Protein AF-A0A2I1I446-F1 (afdb_monomer_lite)

Sequence (131 aa):
MDDILAQALESLPEGQAFTEATLSGNSTTATTAWASFVKAFASAQTDALVQAGSVDSTGTHATEAFKAYADASARLSDGSLNEYVDDRAGEEAIKTGKTPELNPEYASTVELFNSAHITLTECLPHWPIVF

pLDDT: mean 92.44, std 5.31, range [52.81, 97.06]

Structure (mmCIF, N/CA/C/O backbone):
data_AF-A0A2I1I446-F1
#
_entry.id   AF-A0A2I1I446-F1
#
loop_
_atom_site.group_PDB
_atom_site.id
_atom_site.type_symbol
_atom_site.label_atom_id
_atom_site.label_alt_id
_atom_site.label_comp_id
_atom_site.label_asym_id
_atom_site.label_entity_id
_atom_site.label_seq_id
_atom_site.pdbx_PDB_ins_code
_atom_site.Cartn_x
_atom_site.Cartn_y
_atom_site.Cartn_z
_atom_site.occupancy
_atom_site.B_iso_or_equiv
_atom_site.auth_seq_id
_atom_site.auth_comp_id
_atom_site.auth_asym_id
_atom_site.auth_atom_id
_atom_site.pdbx_PDB_model_num
ATOM 1 N N . MET A 1 1 ? 8.284 -1.807 -14.784 1.00 88.06 1 MET A N 1
ATOM 2 C CA . MET A 1 1 ? 7.974 -1.754 -13.337 1.00 88.06 1 MET A CA 1
ATOM 3 C C . MET A 1 1 ? 7.502 -3.106 -12.828 1.00 88.06 1 MET A C 1
ATOM 5 O O . MET A 1 1 ? 7.994 -3.535 -11.798 1.00 88.06 1 MET A O 1
ATOM 9 N N . ASP A 1 2 ? 6.610 -3.785 -13.548 1.00 92.12 2 ASP A N 1
ATOM 10 C CA . ASP A 1 2 ? 6.097 -5.108 -13.164 1.00 92.12 2 ASP A CA 1
ATOM 11 C C . ASP A 1 2 ? 7.203 -6.157 -12.924 1.00 92.12 2 ASP A C 1
ATOM 13 O O . ASP A 1 2 ? 7.245 -6.758 -11.857 1.00 92.12 2 ASP A O 1
ATOM 17 N N . ASP A 1 3 ? 8.197 -6.261 -13.813 1.00 91.38 3 ASP A N 1
ATOM 18 C CA . ASP A 1 3 ? 9.354 -7.151 -13.597 1.00 91.38 3 ASP A CA 1
ATOM 19 C C . ASP A 1 3 ? 10.149 -6.822 -12.319 1.00 91.38 3 ASP A C 1
ATOM 21 O O . ASP A 1 3 ? 10.671 -7.711 -11.650 1.00 91.38 3 ASP A O 1
ATOM 25 N N . ILE A 1 4 ? 10.236 -5.537 -11.955 1.00 92.44 4 ILE A N 1
ATOM 26 C CA . ILE A 1 4 ? 10.935 -5.086 -10.740 1.00 92.44 4 ILE A CA 1
ATOM 27 C C . ILE A 1 4 ? 10.148 -5.520 -9.500 1.00 92.44 4 ILE A C 1
ATOM 29 O O . ILE A 1 4 ? 10.746 -5.966 -8.522 1.00 92.44 4 ILE A O 1
ATOM 33 N N . LEU A 1 5 ? 8.815 -5.421 -9.550 1.00 94.00 5 LEU A N 1
ATOM 34 C CA . LEU A 1 5 ? 7.922 -5.919 -8.507 1.00 94.00 5 LEU A CA 1
ATOM 35 C C . LEU A 1 5 ? 8.052 -7.440 -8.353 1.00 94.00 5 LEU A C 1
ATOM 37 O O . LEU A 1 5 ? 8.283 -7.912 -7.242 1.00 94.00 5 LEU A O 1
ATOM 41 N N . ALA A 1 6 ? 7.946 -8.194 -9.451 1.00 93.56 6 ALA A N 1
ATOM 42 C CA . ALA A 1 6 ? 8.057 -9.651 -9.442 1.00 93.56 6 ALA A CA 1
ATOM 43 C C . ALA A 1 6 ? 9.411 -10.106 -8.876 1.00 93.56 6 ALA A C 1
ATOM 45 O O . ALA A 1 6 ? 9.471 -10.929 -7.963 1.00 93.56 6 ALA A O 1
ATOM 46 N N . GLN A 1 7 ? 10.505 -9.483 -9.322 1.00 94.00 7 GLN A N 1
ATOM 47 C CA . GLN A 1 7 ? 11.831 -9.785 -8.795 1.00 94.00 7 GLN A CA 1
ATOM 48 C C . GLN A 1 7 ? 11.958 -9.451 -7.304 1.00 94.00 7 GLN A C 1
ATOM 50 O O . GLN A 1 7 ? 12.631 -10.177 -6.566 1.00 94.00 7 GLN A O 1
ATOM 55 N N . ALA A 1 8 ? 11.345 -8.361 -6.838 1.00 94.88 8 ALA A N 1
ATOM 56 C CA . ALA A 1 8 ? 11.358 -7.988 -5.428 1.00 94.88 8 ALA A CA 1
ATOM 57 C C . ALA A 1 8 ? 10.540 -8.952 -4.561 1.00 94.88 8 ALA A C 1
ATOM 59 O O . ALA A 1 8 ? 10.983 -9.277 -3.461 1.00 94.88 8 ALA A O 1
ATOM 60 N N . LEU A 1 9 ? 9.398 -9.443 -5.052 1.00 94.25 9 LEU A N 1
ATOM 61 C CA . LEU A 1 9 ? 8.604 -10.475 -4.377 1.00 94.25 9 LEU A CA 1
ATOM 62 C C . LEU A 1 9 ? 9.427 -11.746 -4.123 1.00 94.25 9 LEU A C 1
ATOM 64 O O . LEU A 1 9 ? 9.322 -12.345 -3.057 1.00 94.25 9 LEU A O 1
ATOM 68 N N . GLU A 1 10 ? 10.285 -12.123 -5.070 1.00 94.12 10 GLU A N 1
ATOM 69 C CA . GLU A 1 10 ? 11.138 -13.309 -4.950 1.00 94.12 10 GLU A CA 1
ATOM 70 C C . GLU A 1 10 ? 12.404 -13.081 -4.114 1.00 94.12 10 GLU A C 1
ATOM 72 O O . GLU A 1 10 ? 12.897 -14.010 -3.472 1.00 94.12 10 GLU A O 1
ATOM 77 N N . SER A 1 11 ? 12.970 -11.871 -4.149 1.00 94.56 11 SER A N 1
ATOM 78 C CA . SER A 1 11 ? 14.304 -11.592 -3.592 1.00 94.56 11 SER A CA 1
ATOM 79 C C . SER A 1 11 ? 14.299 -10.934 -2.214 1.00 94.56 11 SER A C 1
ATOM 81 O O . SER A 1 11 ? 15.268 -11.105 -1.471 1.00 94.56 11 SER A O 1
ATOM 83 N N . LEU A 1 12 ? 13.246 -10.193 -1.854 1.00 96.00 12 LEU A N 1
ATOM 84 C CA . LEU A 1 12 ? 13.134 -9.575 -0.534 1.00 96.00 12 LEU A CA 1
ATOM 85 C C . LEU A 1 12 ? 12.568 -10.578 0.483 1.00 96.00 12 LEU A C 1
ATOM 87 O O . LEU A 1 12 ? 11.572 -11.242 0.179 1.00 96.00 12 LEU A O 1
ATOM 91 N N . PRO A 1 13 ? 13.123 -10.648 1.710 1.00 96.75 13 PRO A N 1
ATOM 92 C CA . PRO A 1 13 ? 12.577 -11.492 2.774 1.00 96.75 13 PRO A CA 1
ATOM 93 C C . PRO A 1 13 ? 11.086 -11.244 3.034 1.00 96.75 13 PRO A C 1
ATOM 95 O O . PRO A 1 13 ? 10.324 -12.181 3.255 1.00 96.75 13 PRO A O 1
ATOM 98 N N . GLU A 1 14 ? 10.642 -9.989 2.965 1.00 96.00 14 GLU A N 1
ATOM 99 C CA . GLU A 1 14 ? 9.244 -9.609 3.157 1.00 96.00 14 GLU A CA 1
ATOM 100 C C . GLU A 1 14 ? 8.339 -10.095 2.013 1.00 96.00 14 GLU A C 1
ATOM 102 O O . GLU A 1 14 ? 7.190 -10.465 2.253 1.00 96.00 14 GLU A O 1
ATOM 107 N N . GLY A 1 15 ? 8.853 -10.139 0.779 1.00 94.75 15 GLY A N 1
ATOM 108 C CA . GLY A 1 15 ? 8.130 -10.662 -0.386 1.00 94.75 15 GLY A CA 1
ATOM 109 C C . GLY A 1 15 ? 7.953 -12.180 -0.321 1.00 94.75 15 GLY A C 1
ATOM 110 O O . GLY A 1 15 ? 6.864 -12.705 -0.577 1.00 94.75 15 GLY A O 1
ATOM 111 N N . GLN A 1 16 ? 8.991 -12.883 0.135 1.00 95.62 16 GLN A N 1
ATOM 112 C CA . GLN A 1 16 ? 8.939 -14.320 0.405 1.00 95.62 16 GLN A CA 1
ATOM 113 C C . GLN A 1 16 ? 7.947 -14.630 1.530 1.00 95.62 16 GLN A C 1
ATOM 115 O O . GLN A 1 16 ? 7.079 -15.485 1.361 1.00 95.62 16 GLN A O 1
ATOM 120 N N . ALA A 1 17 ? 7.997 -13.872 2.631 1.00 95.56 17 ALA A N 1
ATOM 121 C CA . ALA A 1 17 ? 7.054 -14.010 3.739 1.00 95.56 17 ALA A CA 1
ATOM 122 C C . ALA A 1 17 ? 5.599 -13.785 3.295 1.00 95.56 17 ALA A C 1
ATOM 124 O O . ALA A 1 17 ? 4.704 -14.522 3.712 1.00 95.56 17 ALA A O 1
ATOM 125 N N . PHE A 1 18 ? 5.349 -12.802 2.424 1.00 94.81 18 PHE A N 1
ATOM 126 C CA . PHE A 1 18 ? 4.025 -12.578 1.841 1.00 94.81 18 PHE A CA 1
ATOM 127 C C . PHE A 1 18 ? 3.563 -13.760 0.980 1.00 94.81 18 PHE A C 1
ATOM 129 O O . PHE A 1 18 ? 2.426 -14.222 1.116 1.00 94.81 18 PHE A O 1
ATOM 136 N N . THR A 1 19 ? 4.445 -14.285 0.131 1.00 92.50 19 THR A N 1
ATOM 137 C CA . THR A 1 19 ? 4.146 -15.429 -0.741 1.00 92.50 19 THR A CA 1
ATOM 138 C C . THR A 1 19 ? 3.819 -16.679 0.078 1.00 92.50 19 THR A C 1
ATOM 140 O O . THR A 1 19 ? 2.797 -17.326 -0.154 1.00 92.50 19 THR A O 1
ATOM 143 N N . GLU A 1 20 ? 4.627 -16.992 1.092 1.00 93.75 20 GLU A N 1
ATOM 144 C CA . GLU A 1 20 ? 4.392 -18.114 2.007 1.00 93.75 20 GLU A CA 1
ATOM 145 C C . GLU A 1 20 ? 3.077 -17.960 2.782 1.00 93.75 20 GLU A C 1
ATOM 147 O O . GLU A 1 20 ? 2.280 -18.901 2.860 1.00 93.75 20 GLU A O 1
ATOM 152 N N . ALA A 1 21 ? 2.808 -16.763 3.313 1.00 92.94 21 ALA A N 1
ATOM 153 C CA . ALA A 1 21 ? 1.573 -16.477 4.034 1.00 92.94 21 ALA A CA 1
ATOM 154 C C . ALA A 1 21 ? 0.339 -16.649 3.136 1.00 92.94 21 ALA A C 1
ATOM 156 O O . ALA A 1 21 ? -0.643 -17.267 3.555 1.00 92.94 21 ALA A O 1
ATOM 157 N N . THR A 1 22 ? 0.416 -16.189 1.887 1.00 89.81 22 THR A N 1
ATOM 158 C CA . THR A 1 22 ? -0.653 -16.341 0.890 1.00 89.81 22 THR A CA 1
ATOM 159 C C . THR A 1 22 ? -0.920 -17.815 0.581 1.00 89.81 22 THR A C 1
ATOM 161 O O . THR A 1 22 ? -2.071 -18.251 0.609 1.00 89.81 22 THR A O 1
ATOM 164 N N . LEU A 1 23 ? 0.130 -18.616 0.372 1.00 90.38 23 LEU A N 1
ATOM 165 C CA . LEU A 1 23 ? 0.007 -20.059 0.123 1.00 90.38 23 LEU A CA 1
ATOM 166 C C . LEU A 1 23 ? -0.574 -20.826 1.319 1.00 90.38 23 LEU A C 1
ATOM 168 O O . LEU A 1 23 ? -1.271 -21.822 1.133 1.00 90.38 23 LEU A O 1
ATOM 172 N N . SER A 1 24 ? -0.318 -20.359 2.543 1.00 89.44 24 SER A N 1
ATOM 173 C CA . SER A 1 24 ? -0.878 -20.955 3.762 1.00 89.44 24 SER A CA 1
ATOM 174 C C . SER A 1 24 ? -2.373 -20.667 3.966 1.00 89.44 24 SER A C 1
ATOM 176 O O . SER A 1 24 ? -3.008 -21.306 4.805 1.00 89.44 24 SER A O 1
ATOM 178 N N . GLY A 1 25 ? -2.940 -19.703 3.229 1.00 86.31 25 GLY A N 1
ATOM 179 C CA . GLY A 1 25 ? -4.327 -19.254 3.381 1.00 86.31 25 GLY A CA 1
ATOM 180 C C . GLY A 1 25 ? -4.589 -18.396 4.627 1.00 86.31 25 GLY A C 1
ATOM 181 O O . GLY A 1 25 ? -5.745 -18.109 4.937 1.00 86.31 25 GLY A O 1
ATOM 182 N N . ASN A 1 26 ? -3.549 -17.980 5.356 1.00 86.00 26 ASN A N 1
ATOM 183 C CA . ASN A 1 26 ? -3.682 -17.100 6.516 1.00 86.00 26 ASN A CA 1
ATOM 184 C C . ASN A 1 26 ? -3.727 -15.630 6.072 1.00 86.00 26 ASN A C 1
ATOM 186 O O . ASN A 1 26 ? -2.687 -14.985 5.918 1.00 86.00 26 ASN A O 1
ATOM 190 N N . SER A 1 27 ? -4.940 -15.103 5.893 1.00 85.06 27 SER A N 1
ATOM 191 C CA . SER A 1 27 ? -5.162 -13.734 5.414 1.00 85.06 27 SER A CA 1
ATOM 192 C C . SER A 1 27 ? -4.530 -12.677 6.319 1.00 85.06 27 SER A C 1
ATOM 194 O O . SER A 1 27 ? -3.833 -11.805 5.821 1.00 85.06 27 SER A O 1
ATOM 196 N N . THR A 1 28 ? -4.668 -12.779 7.644 1.00 87.44 28 THR A N 1
ATOM 197 C CA . THR A 1 28 ? -4.092 -11.797 8.580 1.00 87.44 28 THR A CA 1
ATOM 198 C C . THR A 1 28 ? -2.569 -11.722 8.473 1.00 87.44 28 THR A C 1
ATOM 200 O O . THR A 1 28 ? -1.986 -10.632 8.453 1.00 87.44 28 THR A O 1
ATOM 203 N N . THR A 1 29 ? -1.905 -12.878 8.393 1.00 90.25 29 THR A N 1
ATOM 204 C CA . THR A 1 29 ? -0.451 -12.925 8.208 1.00 90.25 29 THR A CA 1
ATOM 205 C C . THR A 1 29 ? -0.060 -12.405 6.828 1.00 90.25 29 THR A C 1
ATOM 207 O O . THR A 1 29 ? 0.906 -11.652 6.736 1.00 90.25 29 THR A O 1
ATOM 210 N N . ALA A 1 30 ? -0.824 -12.728 5.779 1.00 91.38 30 ALA A N 1
ATOM 211 C CA . ALA A 1 30 ? -0.576 -12.227 4.430 1.00 91.38 30 ALA A CA 1
ATOM 212 C C . ALA A 1 30 ? -0.697 -10.697 4.361 1.00 91.38 30 ALA A C 1
ATOM 214 O O . ALA A 1 30 ? 0.221 -10.046 3.874 1.00 91.38 30 ALA A O 1
ATOM 215 N N . THR A 1 31 ? -1.744 -10.102 4.937 1.00 89.06 31 THR A N 1
ATOM 216 C CA . THR A 1 31 ? -1.926 -8.641 4.993 1.00 89.06 31 THR A CA 1
ATOM 217 C C . THR A 1 31 ? -0.774 -7.955 5.732 1.00 89.06 31 THR A C 1
ATOM 219 O O . THR A 1 31 ? -0.243 -6.945 5.270 1.00 89.06 31 THR A O 1
ATOM 222 N N . THR A 1 32 ? -0.323 -8.529 6.851 1.00 90.25 32 THR A N 1
ATOM 223 C CA . THR A 1 32 ? 0.802 -7.980 7.632 1.00 90.25 32 THR A CA 1
ATOM 224 C C . THR A 1 32 ? 2.132 -8.085 6.875 1.00 90.25 32 THR A C 1
ATOM 226 O O . THR A 1 32 ? 2.932 -7.143 6.860 1.00 90.25 32 THR A O 1
ATOM 229 N N . ALA A 1 33 ? 2.378 -9.225 6.225 1.00 93.44 33 ALA A N 1
ATOM 230 C CA . ALA A 1 33 ? 3.573 -9.442 5.418 1.00 93.44 33 ALA A CA 1
ATOM 231 C C . ALA A 1 33 ? 3.585 -8.529 4.184 1.00 93.44 33 ALA A C 1
ATOM 233 O O . ALA A 1 33 ? 4.620 -7.952 3.860 1.00 93.44 33 ALA A O 1
ATOM 234 N N . TRP A 1 34 ? 2.427 -8.312 3.561 1.00 94.56 34 TRP A N 1
ATOM 235 C CA . TRP A 1 34 ? 2.266 -7.401 2.434 1.00 94.56 34 TRP A CA 1
ATOM 236 C C . TRP A 1 34 ? 2.604 -5.952 2.796 1.00 94.56 34 TRP A C 1
ATOM 238 O O . TRP A 1 34 ? 3.403 -5.319 2.110 1.00 94.56 34 TRP A O 1
ATOM 248 N N . ALA A 1 35 ? 2.070 -5.436 3.907 1.00 92.31 35 ALA A N 1
ATOM 249 C CA . ALA A 1 35 ? 2.411 -4.093 4.385 1.00 92.31 35 ALA A CA 1
ATOM 250 C C . ALA A 1 35 ? 3.925 -3.939 4.632 1.00 92.31 35 ALA A C 1
ATOM 252 O O . ALA A 1 35 ? 4.526 -2.917 4.289 1.00 92.31 35 ALA A O 1
ATOM 253 N N . SER A 1 36 ? 4.560 -4.983 5.174 1.00 94.19 36 SER A N 1
ATOM 254 C CA . SER A 1 36 ? 6.012 -5.013 5.390 1.00 94.19 36 SER A CA 1
ATOM 255 C C . SER A 1 36 ? 6.784 -5.009 4.068 1.00 94.19 36 SER A C 1
ATOM 257 O O . SER A 1 36 ? 7.732 -4.236 3.911 1.00 94.19 36 SER A O 1
ATOM 259 N N . PHE A 1 37 ? 6.342 -5.810 3.094 1.00 95.88 37 PHE A N 1
ATOM 260 C CA . PHE A 1 37 ? 6.921 -5.859 1.755 1.00 95.88 37 PHE A CA 1
ATOM 261 C C . PHE A 1 37 ? 6.842 -4.511 1.052 1.00 95.88 37 PHE A C 1
ATOM 263 O O . PHE A 1 37 ? 7.851 -4.043 0.542 1.00 95.88 37 PHE A O 1
ATOM 270 N N . VAL A 1 38 ? 5.687 -3.848 1.065 1.00 95.31 38 VAL A N 1
ATOM 271 C CA . VAL A 1 38 ? 5.490 -2.546 0.407 1.00 95.31 38 VAL A CA 1
ATOM 272 C C . VAL A 1 38 ? 6.494 -1.518 0.928 1.00 95.31 38 VAL A C 1
ATOM 274 O O . VAL A 1 38 ? 7.137 -0.818 0.142 1.00 95.31 38 VAL A O 1
ATOM 277 N N . LYS A 1 39 ? 6.701 -1.479 2.249 1.00 94.00 39 LYS A N 1
ATOM 278 C CA . LYS A 1 39 ? 7.693 -0.607 2.886 1.00 94.00 39 LYS A CA 1
ATOM 279 C C . LYS A 1 39 ? 9.128 -0.952 2.471 1.00 94.00 39 LYS A C 1
ATOM 281 O O . LYS A 1 39 ? 9.911 -0.050 2.155 1.00 94.00 39 LYS A O 1
ATOM 286 N N . ALA A 1 40 ? 9.477 -2.238 2.474 1.00 95.00 40 ALA A N 1
ATOM 287 C CA . ALA A 1 40 ? 10.800 -2.71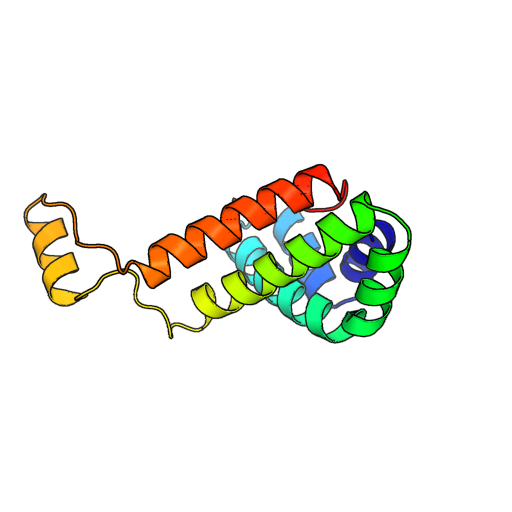2 2.072 1.00 95.00 40 ALA A CA 1
ATOM 288 C C . ALA A 1 40 ? 11.071 -2.436 0.585 1.00 95.00 40 ALA A C 1
ATOM 290 O O . ALA A 1 40 ? 12.128 -1.915 0.239 1.00 95.00 40 ALA A O 1
ATOM 291 N N . PHE A 1 41 ? 10.093 -2.696 -0.281 1.00 95.00 41 PHE A N 1
ATOM 292 C CA . PHE A 1 41 ? 10.155 -2.482 -1.722 1.00 95.00 41 PHE A CA 1
ATOM 293 C C . PHE A 1 41 ? 10.335 -1.001 -2.069 1.00 95.00 41 PHE A C 1
ATOM 295 O O . PHE A 1 41 ? 11.257 -0.664 -2.812 1.00 95.00 41 PHE A O 1
ATOM 302 N N . ALA A 1 42 ? 9.545 -0.107 -1.462 1.00 92.81 42 ALA A N 1
ATOM 303 C CA . ALA A 1 42 ? 9.696 1.338 -1.646 1.00 92.81 42 ALA A CA 1
ATOM 304 C C . ALA A 1 42 ? 11.100 1.826 -1.262 1.00 92.81 42 ALA A C 1
ATOM 306 O O . ALA A 1 42 ? 11.713 2.613 -1.984 1.00 92.81 42 ALA A O 1
ATOM 307 N N . SER A 1 43 ? 11.640 1.305 -0.159 1.00 91.62 43 SER A N 1
ATOM 308 C CA . SER A 1 43 ? 12.968 1.685 0.328 1.00 91.62 43 SER A CA 1
ATOM 309 C C . SER A 1 43 ? 14.092 1.118 -0.548 1.00 91.62 43 SER A C 1
ATOM 311 O O . SER A 1 43 ? 15.021 1.837 -0.904 1.00 91.62 43 SER A O 1
ATOM 313 N N . ALA A 1 44 ? 14.016 -0.164 -0.911 1.00 90.50 44 ALA A N 1
ATOM 314 C CA . ALA A 1 44 ? 15.087 -0.881 -1.601 1.00 90.50 44 ALA A CA 1
ATOM 315 C C . ALA A 1 44 ? 15.161 -0.592 -3.109 1.00 90.50 44 ALA A C 1
ATOM 317 O O . ALA A 1 44 ? 16.226 -0.754 -3.698 1.00 90.50 44 ALA A O 1
ATOM 318 N N . GLN A 1 45 ? 14.054 -0.182 -3.737 1.00 90.00 45 GLN A N 1
ATOM 319 C CA . GLN A 1 45 ? 13.947 -0.057 -5.197 1.00 90.00 45 GLN A CA 1
ATOM 320 C C . GLN A 1 45 ? 13.734 1.383 -5.677 1.00 90.00 45 GLN A C 1
ATOM 322 O O . GLN A 1 45 ? 13.332 1.582 -6.819 1.00 90.00 45 GLN A O 1
ATOM 327 N N . THR A 1 46 ? 14.017 2.396 -4.846 1.00 87.88 46 THR A N 1
ATOM 328 C CA . THR A 1 46 ? 13.747 3.814 -5.170 1.00 87.88 46 THR A CA 1
ATOM 329 C C . THR A 1 46 ? 14.271 4.213 -6.560 1.00 87.88 46 THR A C 1
ATOM 331 O O . THR A 1 46 ? 13.496 4.669 -7.400 1.00 87.88 46 THR A O 1
ATOM 334 N N . ASP A 1 47 ? 15.558 3.988 -6.845 1.00 90.44 47 ASP A N 1
ATOM 335 C CA . ASP A 1 47 ? 16.157 4.376 -8.132 1.00 90.44 47 ASP A CA 1
ATOM 336 C C . ASP A 1 47 ? 15.591 3.567 -9.311 1.00 90.44 47 ASP A C 1
ATOM 338 O O . ASP A 1 47 ? 15.331 4.114 -10.385 1.00 90.44 47 ASP A O 1
ATOM 342 N N . ALA A 1 48 ? 15.353 2.269 -9.108 1.00 89.44 48 ALA A N 1
ATOM 343 C CA . ALA A 1 48 ? 14.795 1.385 -10.127 1.00 89.44 48 ALA A CA 1
ATOM 344 C C . ALA A 1 48 ? 13.342 1.760 -10.477 1.00 89.44 48 ALA A C 1
ATOM 346 O O . ALA A 1 48 ? 12.954 1.720 -11.645 1.00 89.44 48 ALA A O 1
ATOM 347 N N . LEU A 1 49 ? 12.552 2.190 -9.488 1.00 89.12 49 LEU A N 1
ATOM 348 C CA . LEU A 1 49 ? 11.186 2.684 -9.672 1.00 89.12 49 LEU A CA 1
ATOM 349 C C . LEU A 1 49 ? 11.154 4.008 -10.445 1.00 89.12 49 LEU A C 1
ATOM 351 O O . LEU A 1 49 ? 10.306 4.177 -11.322 1.00 89.12 49 LEU A O 1
ATOM 355 N N . VAL A 1 50 ? 12.095 4.922 -10.179 1.00 89.69 50 VAL A N 1
ATOM 356 C CA . VAL A 1 50 ? 12.241 6.176 -10.943 1.00 89.69 50 VAL A CA 1
ATOM 357 C C . VAL A 1 50 ? 12.586 5.884 -12.402 1.00 89.69 50 VAL A C 1
ATOM 359 O O . VAL A 1 50 ? 11.977 6.449 -13.315 1.00 89.69 50 VAL A O 1
ATOM 362 N N . GLN A 1 51 ? 13.530 4.972 -12.638 1.00 91.12 51 GLN A N 1
ATOM 363 C CA . GLN A 1 51 ? 13.907 4.572 -13.993 1.00 91.12 51 GLN A CA 1
ATOM 364 C C . GLN A 1 51 ? 12.740 3.911 -14.725 1.00 91.12 51 GLN A C 1
ATOM 366 O O . GLN A 1 51 ? 12.410 4.329 -15.830 1.00 91.12 51 GLN A O 1
ATOM 371 N N . ALA A 1 52 ? 12.071 2.939 -14.101 1.00 86.62 52 ALA A N 1
ATOM 372 C CA . ALA A 1 52 ? 10.917 2.264 -14.687 1.00 86.62 52 ALA A CA 1
ATOM 373 C C . ALA A 1 52 ? 9.750 3.215 -14.963 1.00 86.62 52 ALA A C 1
ATOM 375 O O . ALA A 1 52 ? 9.080 3.072 -15.983 1.00 86.62 52 ALA A O 1
ATOM 376 N N . GLY A 1 53 ? 9.545 4.203 -14.090 1.00 88.00 53 GLY A N 1
ATOM 377 C CA . GLY A 1 53 ? 8.538 5.243 -14.267 1.00 88.00 53 GLY A CA 1
ATOM 378 C C . GLY A 1 53 ? 8.803 6.164 -15.457 1.00 88.00 53 GLY A C 1
ATOM 379 O O . GLY A 1 53 ? 7.874 6.775 -15.968 1.00 88.00 53 GLY A O 1
ATOM 380 N N . SER A 1 54 ? 10.051 6.248 -15.925 1.00 89.12 54 SER A N 1
ATOM 381 C CA . SER A 1 54 ? 10.463 7.146 -17.012 1.00 89.12 54 SER A CA 1
ATOM 382 C C . SER A 1 54 ? 10.419 6.498 -18.403 1.00 89.12 54 SER A C 1
ATOM 384 O O . SER A 1 54 ? 10.728 7.164 -19.390 1.00 89.12 54 SER A O 1
ATOM 386 N N . VAL A 1 55 ? 10.090 5.202 -18.495 1.00 88.31 55 VAL A N 1
ATOM 387 C CA . VAL A 1 55 ? 10.129 4.436 -19.755 1.00 88.31 55 VAL A CA 1
ATOM 388 C C . VAL A 1 55 ? 8.904 4.710 -20.628 1.00 88.31 55 VAL A C 1
ATOM 390 O O . VAL A 1 55 ? 9.046 4.939 -21.829 1.00 88.31 55 VAL A O 1
ATOM 393 N N . ASP A 1 56 ? 7.711 4.683 -20.039 1.00 90.38 56 ASP A N 1
ATOM 394 C CA . ASP A 1 56 ? 6.438 4.901 -20.723 1.00 90.38 56 ASP A CA 1
ATOM 395 C C . ASP A 1 56 ? 5.358 5.397 -19.746 1.00 90.38 56 ASP A C 1
ATOM 397 O O . ASP A 1 56 ? 5.571 5.449 -18.533 1.00 90.38 56 ASP A O 1
ATOM 401 N N . SER A 1 57 ? 4.186 5.764 -20.278 1.00 91.12 57 SER A N 1
ATOM 402 C CA . SER A 1 57 ? 3.070 6.283 -19.479 1.00 91.12 57 SER A CA 1
ATOM 403 C C . SER A 1 57 ? 2.522 5.277 -18.466 1.00 91.12 57 SER A C 1
ATOM 405 O O . SER A 1 57 ? 2.080 5.680 -17.393 1.00 91.12 57 SER A O 1
ATOM 407 N N . THR A 1 58 ? 2.547 3.979 -18.782 1.00 92.81 58 THR A N 1
ATOM 408 C CA . THR A 1 58 ? 2.078 2.926 -17.870 1.00 92.81 58 THR A CA 1
ATOM 409 C C . THR A 1 58 ? 3.022 2.810 -16.680 1.00 92.81 58 THR A C 1
ATOM 411 O O . THR A 1 58 ? 2.576 2.777 -15.537 1.00 92.81 58 THR A O 1
ATOM 414 N N . GLY A 1 59 ? 4.331 2.821 -16.930 1.00 90.50 59 GLY A N 1
ATOM 415 C CA . GLY A 1 59 ? 5.366 2.881 -15.909 1.00 90.50 59 GLY A CA 1
ATOM 416 C C . GLY A 1 59 ? 5.240 4.136 -15.053 1.00 90.50 59 GLY A C 1
ATOM 417 O O . GLY A 1 59 ? 5.308 4.026 -13.832 1.00 90.50 59 GLY A O 1
ATOM 418 N N . THR A 1 60 ? 5.014 5.310 -15.657 1.00 93.44 60 THR A N 1
ATOM 419 C CA . THR A 1 60 ? 4.800 6.561 -14.909 1.00 93.44 60 THR A CA 1
ATOM 420 C C . THR A 1 60 ? 3.611 6.436 -13.957 1.00 93.44 60 THR A C 1
ATOM 422 O O . THR A 1 60 ? 3.774 6.646 -12.756 1.00 93.44 60 THR A O 1
ATOM 425 N N . HIS A 1 61 ? 2.442 6.027 -14.464 1.00 94.88 61 HIS A N 1
ATOM 426 C CA . HIS A 1 61 ? 1.232 5.869 -13.652 1.00 94.88 61 HIS A CA 1
ATOM 427 C C . HIS A 1 61 ? 1.423 4.848 -12.531 1.00 94.88 61 HIS A C 1
ATOM 429 O O . HIS A 1 61 ? 1.021 5.089 -11.395 1.00 94.88 61 HIS A O 1
ATOM 435 N N . ALA A 1 62 ? 2.072 3.723 -12.825 1.00 95.62 62 ALA A N 1
ATOM 436 C CA . ALA A 1 62 ? 2.318 2.683 -11.843 1.00 95.62 62 ALA A CA 1
ATOM 437 C C . ALA A 1 62 ? 3.284 3.154 -10.742 1.00 95.62 62 ALA A C 1
ATOM 439 O O . ALA A 1 62 ? 3.029 2.909 -9.565 1.00 95.62 62 ALA A O 1
ATOM 440 N N . THR A 1 63 ? 4.351 3.883 -11.082 1.00 94.94 63 THR A N 1
ATOM 441 C CA . THR A 1 63 ? 5.284 4.430 -10.084 1.00 94.94 63 THR A CA 1
ATOM 442 C C . THR A 1 63 ? 4.608 5.485 -9.202 1.00 94.94 63 THR A C 1
ATOM 444 O O . THR A 1 63 ? 4.795 5.473 -7.983 1.00 94.94 63 THR A O 1
ATOM 447 N N . GLU A 1 64 ? 3.797 6.376 -9.779 1.00 95.25 64 GLU A N 1
ATOM 448 C CA . GLU A 1 64 ? 3.029 7.377 -9.024 1.00 95.25 64 GLU A CA 1
ATOM 449 C C . GLU A 1 64 ? 2.004 6.724 -8.092 1.00 95.25 64 GLU A C 1
ATOM 451 O O . GLU A 1 64 ? 1.950 7.051 -6.902 1.00 95.25 64 GLU A O 1
ATOM 456 N N . ALA A 1 65 ? 1.247 5.750 -8.602 1.00 96.94 65 ALA A N 1
ATOM 457 C CA . ALA A 1 65 ? 0.295 4.983 -7.813 1.00 96.94 65 ALA A CA 1
ATOM 458 C C . ALA A 1 65 ? 0.994 4.202 -6.697 1.00 96.94 65 ALA A C 1
ATOM 460 O O . ALA A 1 65 ? 0.534 4.216 -5.561 1.00 96.94 65 ALA A O 1
ATOM 461 N N . PHE A 1 66 ? 2.146 3.584 -6.963 1.00 96.62 66 PHE A N 1
ATOM 462 C CA . PHE A 1 66 ? 2.889 2.853 -5.940 1.00 96.62 66 PHE A CA 1
ATOM 463 C C . PHE A 1 66 ? 3.356 3.766 -4.811 1.00 96.62 66 PHE A C 1
ATOM 465 O O . PHE A 1 66 ? 3.231 3.405 -3.642 1.00 96.62 66 PHE A O 1
ATOM 472 N N . LYS A 1 67 ? 3.836 4.968 -5.137 1.00 94.94 67 LYS A N 1
ATOM 473 C CA . LYS A 1 67 ? 4.204 5.957 -4.122 1.00 94.94 67 LYS A CA 1
ATOM 474 C C . LYS A 1 67 ? 3.000 6.346 -3.263 1.00 94.94 67 LYS A C 1
ATOM 476 O O . LYS A 1 67 ? 3.096 6.307 -2.040 1.00 94.94 67 LYS A O 1
ATOM 481 N N . ALA A 1 68 ? 1.867 6.666 -3.890 1.00 96.44 68 ALA A N 1
ATOM 482 C CA . ALA A 1 68 ? 0.635 6.994 -3.175 1.00 96.44 68 ALA A CA 1
ATOM 483 C C . ALA A 1 68 ? 0.159 5.837 -2.280 1.00 96.44 68 ALA A C 1
ATOM 485 O O . ALA A 1 68 ? -0.211 6.054 -1.128 1.00 96.44 68 ALA A O 1
ATOM 486 N N . TYR A 1 69 ? 0.226 4.607 -2.791 1.00 96.56 69 TYR A N 1
ATOM 487 C CA . TYR A 1 69 ? -0.122 3.393 -2.065 1.00 96.56 69 TYR A CA 1
ATOM 488 C C . TYR A 1 69 ? 0.783 3.178 -0.845 1.00 96.56 69 TYR A C 1
ATOM 490 O O . TYR A 1 69 ? 0.284 2.959 0.257 1.00 96.56 69 TYR A O 1
ATOM 498 N N . ALA A 1 70 ? 2.105 3.268 -1.017 1.00 94.94 70 ALA A N 1
ATOM 499 C CA . ALA A 1 70 ? 3.073 3.069 0.057 1.00 94.94 70 ALA A CA 1
ATOM 500 C C . ALA A 1 70 ? 2.946 4.141 1.152 1.00 94.94 70 ALA A C 1
ATOM 502 O O . ALA A 1 70 ? 2.910 3.800 2.337 1.00 94.94 70 ALA A O 1
ATOM 503 N N . ASP A 1 71 ? 2.806 5.414 0.768 1.00 94.31 71 ASP A N 1
ATOM 504 C CA . ASP A 1 71 ? 2.634 6.529 1.705 1.00 94.31 71 ASP A CA 1
ATOM 505 C C . ASP A 1 71 ? 1.315 6.403 2.489 1.00 94.31 71 ASP A C 1
ATOM 507 O O . ASP A 1 71 ? 1.297 6.550 3.714 1.00 94.31 71 ASP A O 1
ATOM 511 N N . ALA A 1 72 ? 0.204 6.089 1.810 1.00 95.25 72 ALA A N 1
ATOM 512 C CA . ALA A 1 72 ? -1.091 5.892 2.458 1.00 95.25 72 ALA A CA 1
ATOM 513 C C . ALA A 1 72 ? -1.090 4.658 3.374 1.00 95.25 72 ALA A C 1
ATOM 515 O O . ALA A 1 72 ? -1.551 4.740 4.511 1.00 95.25 72 ALA A O 1
ATOM 516 N N . SER A 1 73 ? -0.509 3.540 2.922 1.00 93.31 73 SER A N 1
ATOM 517 C CA . SER A 1 73 ? -0.363 2.322 3.725 1.00 93.31 73 SER A CA 1
ATOM 518 C C . SER A 1 73 ? 0.417 2.590 5.010 1.00 93.31 73 SER A C 1
ATOM 520 O O . SER A 1 73 ? 0.016 2.116 6.071 1.00 93.31 73 SER A O 1
ATOM 522 N N . ALA A 1 74 ? 1.514 3.349 4.934 1.00 91.62 74 ALA A N 1
ATOM 523 C CA . ALA A 1 74 ? 2.313 3.696 6.102 1.00 91.62 74 ALA A CA 1
ATOM 524 C C . ALA A 1 74 ? 1.488 4.501 7.117 1.00 91.62 74 ALA A C 1
ATOM 526 O O . ALA A 1 74 ? 1.395 4.084 8.271 1.00 91.62 74 ALA A O 1
ATOM 527 N N . ARG A 1 75 ? 0.815 5.569 6.664 1.00 92.31 75 ARG A N 1
ATOM 528 C CA . ARG A 1 75 ? -0.019 6.447 7.509 1.00 92.31 75 ARG A CA 1
ATOM 529 C C . ARG A 1 75 ? -1.205 5.729 8.154 1.00 92.31 75 ARG A C 1
ATOM 531 O O . ARG A 1 75 ? -1.572 6.045 9.278 1.00 92.31 75 ARG A O 1
ATOM 538 N N . LEU A 1 76 ? -1.811 4.767 7.458 1.00 92.06 76 LEU A N 1
ATOM 539 C CA . LEU A 1 76 ? -2.901 3.958 8.015 1.00 92.06 76 LEU A CA 1
ATOM 540 C C . LEU A 1 76 ? -2.394 2.935 9.045 1.00 92.06 76 LEU A C 1
ATOM 542 O O . LEU A 1 76 ? -3.125 2.575 9.962 1.00 92.06 76 LEU A O 1
ATOM 546 N N . SER A 1 77 ? -1.154 2.459 8.900 1.00 88.19 77 SER A N 1
ATOM 547 C CA . SER A 1 77 ? -0.587 1.396 9.743 1.00 88.19 77 SER A CA 1
ATOM 548 C C . SER A 1 77 ? 0.175 1.884 10.979 1.00 88.19 77 SER A C 1
ATOM 550 O O . SER A 1 77 ? 0.317 1.129 11.939 1.00 88.19 77 SER A O 1
ATOM 552 N N . ASP A 1 78 ? 0.688 3.117 10.976 1.00 85.94 78 ASP A N 1
ATOM 553 C CA . ASP A 1 78 ? 1.550 3.629 12.051 1.00 85.94 78 ASP A CA 1
ATOM 554 C C . ASP A 1 78 ? 0.784 4.105 13.300 1.00 85.94 78 ASP A C 1
ATOM 556 O O . ASP A 1 78 ? 1.398 4.405 14.326 1.00 85.94 78 ASP A O 1
ATOM 560 N N . GLY A 1 79 ? -0.551 4.134 13.230 1.00 82.25 79 GLY A N 1
ATOM 561 C CA . GLY A 1 79 ? -1.434 4.531 14.326 1.00 82.25 79 GLY A CA 1
ATOM 562 C C . GLY A 1 79 ? -1.463 6.037 14.600 1.00 82.25 79 GLY A C 1
ATOM 563 O O . GLY A 1 79 ? -2.028 6.451 15.609 1.00 82.25 79 GLY A O 1
ATOM 564 N N . SER A 1 80 ? -0.862 6.861 13.737 1.00 85.69 80 SER A N 1
ATOM 565 C CA . SER A 1 80 ? -0.901 8.324 13.855 1.00 85.69 80 SER A CA 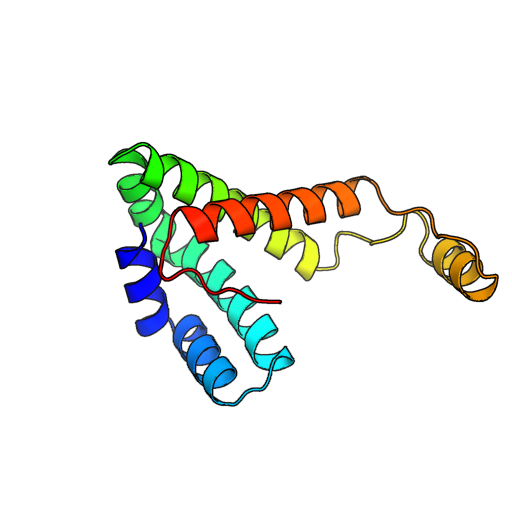1
ATOM 566 C C . SER A 1 80 ? -2.219 8.931 13.370 1.00 85.69 80 SER A C 1
ATOM 568 O O . SER A 1 80 ? -2.561 10.047 13.764 1.00 85.69 80 SER A O 1
ATOM 570 N N . LEU A 1 81 ? -2.963 8.200 12.534 1.00 91.62 81 LEU A N 1
ATOM 571 C CA . LEU A 1 81 ? -4.200 8.657 11.919 1.00 91.62 81 LEU A CA 1
ATOM 572 C C . LEU A 1 81 ? -5.418 7.971 12.544 1.00 91.62 81 LEU A C 1
ATOM 574 O O . LEU A 1 81 ? -5.750 6.836 12.207 1.00 91.62 81 LEU A O 1
ATOM 578 N N . ASN A 1 82 ? -6.103 8.688 13.434 1.00 93.12 82 ASN A N 1
ATOM 579 C CA . ASN A 1 82 ? -7.339 8.204 14.047 1.00 93.12 82 ASN A CA 1
ATOM 580 C C . ASN A 1 82 ? -8.461 8.103 13.008 1.00 93.12 82 ASN A C 1
ATOM 582 O O . ASN A 1 82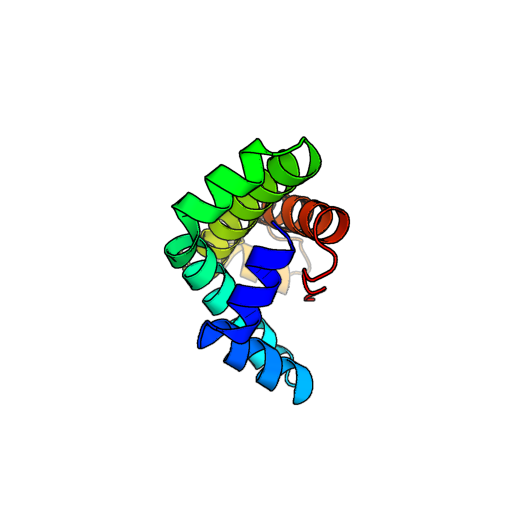 ? -8.640 9.020 12.201 1.00 93.12 82 ASN A O 1
ATOM 586 N N . GLU A 1 83 ? -9.241 7.022 13.075 1.00 94.19 83 GLU A N 1
ATOM 587 C CA . GLU A 1 83 ? -10.387 6.774 12.192 1.00 94.19 83 GLU A CA 1
ATOM 588 C C . GLU A 1 83 ? -11.515 7.793 12.407 1.00 94.19 83 GLU A C 1
ATOM 590 O O . GLU A 1 83 ? -12.134 8.252 11.444 1.00 94.19 83 GLU A O 1
ATOM 595 N N . TYR A 1 84 ? -11.755 8.193 13.657 1.00 95.69 84 TYR A N 1
ATOM 596 C CA . TYR A 1 84 ? -12.819 9.120 14.034 1.00 95.69 84 TYR A CA 1
ATOM 597 C C . TYR A 1 84 ? -12.261 10.475 14.468 1.00 95.69 84 TYR A C 1
ATOM 599 O O . TYR A 1 84 ? -11.130 10.587 14.939 1.00 95.69 84 TYR A O 1
ATOM 607 N N . VAL A 1 85 ? -13.075 11.526 14.322 1.00 95.00 85 VAL A N 1
ATOM 608 C CA . VAL A 1 85 ? -12.730 12.873 14.820 1.00 95.00 85 VAL A CA 1
ATOM 609 C C . VAL A 1 85 ? -12.559 12.866 16.346 1.00 95.00 85 VAL A C 1
ATOM 611 O O . VAL A 1 85 ? -11.669 13.526 16.879 1.00 95.00 85 VAL A O 1
ATOM 614 N N . ASP A 1 86 ? -13.403 12.102 17.041 1.00 95.00 86 ASP A N 1
ATOM 615 C CA . ASP A 1 86 ? -13.325 11.836 18.478 1.00 95.00 86 ASP A CA 1
AT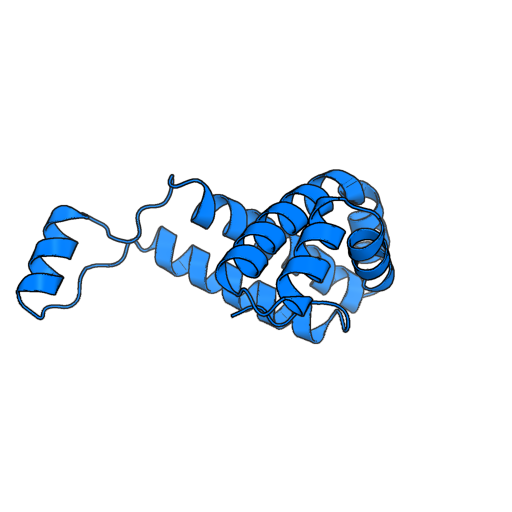OM 616 C C . ASP A 1 86 ? -13.662 10.359 18.710 1.00 95.00 86 ASP A C 1
ATOM 618 O O . ASP A 1 86 ? -14.809 9.943 18.532 1.00 95.00 86 ASP A O 1
ATOM 622 N N . ASP A 1 87 ? -12.668 9.568 19.115 1.00 92.00 87 ASP A N 1
ATOM 623 C CA . ASP A 1 87 ? -12.814 8.121 19.310 1.00 92.00 87 ASP A CA 1
ATOM 624 C C . ASP A 1 87 ? -13.864 7.771 20.370 1.00 92.00 87 ASP A C 1
ATOM 626 O O . ASP A 1 87 ? -14.605 6.797 20.230 1.00 92.00 87 ASP A O 1
ATOM 630 N N . ARG A 1 88 ? -13.979 8.581 21.428 1.00 93.88 88 ARG A N 1
ATOM 631 C CA . ARG A 1 88 ? -14.942 8.334 22.505 1.00 93.88 88 ARG A CA 1
ATOM 632 C C . ARG A 1 88 ? -16.358 8.664 22.045 1.00 93.88 88 ARG A C 1
ATOM 634 O O . ARG A 1 88 ? -17.284 7.905 22.334 1.00 93.88 88 ARG A O 1
ATOM 641 N N . ALA A 1 89 ? -16.533 9.776 21.333 1.00 92.44 89 ALA A N 1
ATOM 642 C CA . ALA A 1 89 ? -17.821 10.121 20.734 1.00 92.44 89 ALA A CA 1
ATOM 643 C C . ALA A 1 89 ? -18.219 9.113 19.642 1.00 92.44 89 ALA A C 1
ATOM 645 O O . ALA A 1 89 ? -19.394 8.760 19.532 1.00 92.44 89 ALA A O 1
ATOM 646 N N . GLY A 1 90 ? -17.247 8.603 18.881 1.00 92.94 90 GLY A N 1
ATOM 647 C CA . GLY A 1 90 ? -17.441 7.535 17.905 1.00 92.94 90 GLY A CA 1
ATOM 648 C C . GLY A 1 90 ? -17.912 6.237 18.558 1.00 92.94 90 GLY A C 1
ATOM 649 O O . GLY A 1 90 ? -18.920 5.668 18.140 1.00 92.94 90 GLY A O 1
ATOM 650 N N . GLU A 1 91 ? -17.269 5.812 19.647 1.00 94.25 91 GLU A N 1
ATOM 651 C CA . GLU A 1 91 ? -17.689 4.629 20.403 1.00 94.25 91 GLU A CA 1
ATOM 652 C C . GLU A 1 91 ? -19.124 4.773 20.949 1.00 94.25 91 GLU A C 1
ATOM 654 O O . GLU A 1 91 ? -19.925 3.836 20.872 1.00 94.25 91 GLU A O 1
ATOM 659 N N . GLU A 1 92 ? -19.490 5.945 21.476 1.00 95.50 92 GLU A N 1
ATOM 660 C CA . GLU A 1 92 ? -20.855 6.224 21.940 1.00 95.50 92 GLU A CA 1
ATOM 661 C C . GLU A 1 92 ? -21.874 6.224 20.789 1.00 95.50 92 GLU A C 1
ATOM 663 O O . GLU A 1 92 ? -22.970 5.665 20.923 1.00 95.50 92 GLU A O 1
ATOM 668 N N . ALA A 1 93 ? -21.519 6.804 19.640 1.00 94.31 93 ALA A N 1
ATOM 669 C CA . ALA A 1 93 ? -22.354 6.781 18.446 1.00 94.31 93 ALA A CA 1
ATOM 670 C C . ALA A 1 93 ? -22.639 5.334 18.012 1.00 94.31 93 ALA A C 1
ATOM 672 O O . ALA A 1 93 ? -23.810 4.969 17.896 1.00 94.31 93 ALA A O 1
ATOM 673 N N . ILE A 1 94 ? -21.612 4.479 17.917 1.00 94.69 94 ILE A N 1
ATOM 674 C CA . ILE A 1 94 ? -21.761 3.049 17.585 1.00 94.69 94 ILE A CA 1
ATOM 675 C C . ILE A 1 94 ? -22.697 2.356 18.580 1.00 94.69 94 ILE A C 1
ATOM 677 O O . ILE A 1 94 ? -23.658 1.698 18.177 1.00 94.69 94 ILE A O 1
ATOM 681 N N . LYS A 1 95 ? -22.470 2.539 19.888 1.00 95.56 95 LYS A N 1
ATOM 682 C CA . LYS A 1 95 ? -23.293 1.926 20.948 1.00 95.56 95 LYS A CA 1
ATOM 683 C C . LYS A 1 95 ? -24.759 2.355 20.894 1.00 95.56 95 LYS A C 1
ATOM 685 O O . LYS A 1 95 ? -25.632 1.590 21.295 1.00 95.56 95 LYS A O 1
ATOM 690 N N . THR A 1 96 ? -25.032 3.565 20.415 1.00 96.69 96 THR A N 1
ATOM 691 C CA . THR A 1 96 ? -26.388 4.121 20.297 1.00 96.69 96 THR A CA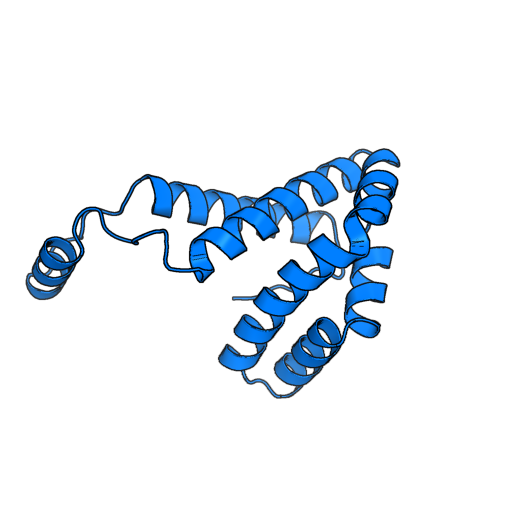 1
ATOM 692 C C . THR A 1 96 ? -27.003 3.944 18.905 1.00 96.69 96 THR A C 1
ATOM 694 O O . THR A 1 96 ? -28.098 4.448 18.658 1.00 96.69 96 THR A O 1
ATOM 697 N N . GLY A 1 97 ? -26.338 3.211 18.002 1.00 95.00 97 GLY A N 1
ATOM 698 C CA . GLY A 1 97 ? -26.812 2.953 16.639 1.00 95.00 97 GLY A CA 1
ATOM 699 C C . GLY A 1 97 ? -26.733 4.166 15.707 1.00 95.00 97 GLY A C 1
ATOM 700 O O . GLY A 1 97 ? -27.426 4.206 14.692 1.00 95.00 97 GLY A O 1
ATOM 701 N N . LYS A 1 98 ? -25.924 5.169 16.054 1.00 95.62 98 LYS A N 1
ATOM 702 C CA . LYS A 1 98 ? -25.616 6.331 15.217 1.00 95.62 98 LYS A CA 1
ATOM 703 C C . LYS A 1 98 ? -24.320 6.091 14.445 1.00 95.62 98 LYS A C 1
ATOM 705 O O . LYS A 1 98 ? -23.435 5.376 14.904 1.00 95.62 98 LYS A O 1
ATOM 710 N N . THR A 1 99 ? -24.193 6.731 13.290 1.00 93.56 99 THR A N 1
ATOM 711 C CA . THR A 1 99 ? -22.948 6.733 12.516 1.00 93.56 99 THR A CA 1
ATOM 712 C C . THR A 1 99 ? -21.933 7.680 13.170 1.00 93.56 99 THR A C 1
ATOM 714 O O . THR A 1 99 ? -22.272 8.849 13.373 1.00 93.56 99 THR A O 1
ATOM 717 N N . PRO A 1 100 ? -20.719 7.213 13.5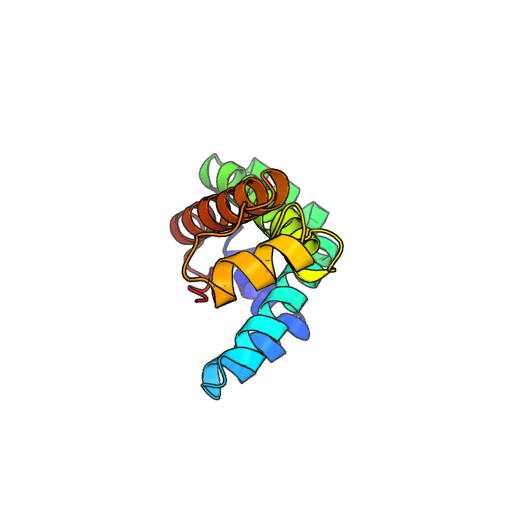11 1.00 94.25 100 PRO A N 1
ATOM 718 C CA . PRO A 1 100 ? -19.628 8.074 13.962 1.00 94.25 100 PRO A CA 1
ATOM 719 C C . PRO A 1 100 ? -19.212 9.095 12.909 1.00 94.25 100 PRO A C 1
ATOM 721 O O . PRO A 1 100 ? -19.319 8.849 11.707 1.00 94.25 100 PRO A O 1
ATOM 724 N N . GLU A 1 101 ? -18.668 10.218 13.361 1.00 95.31 101 GLU A N 1
ATOM 725 C CA . GLU A 1 101 ? -18.020 11.175 12.472 1.00 95.31 101 GLU A CA 1
ATOM 726 C C . GLU A 1 101 ? -16.595 10.701 12.154 1.00 95.31 101 GLU A C 1
ATOM 728 O O . GLU A 1 101 ? -15.718 10.685 13.023 1.00 95.31 101 GLU A O 1
ATOM 733 N N . LEU A 1 102 ? -16.381 10.282 10.905 1.00 94.88 102 LEU A N 1
ATOM 734 C CA . LEU A 1 102 ? -15.064 9.893 10.407 1.00 94.88 102 LEU A CA 1
ATOM 735 C C . LEU A 1 102 ? -14.139 11.103 10.336 1.00 94.88 102 LEU A C 1
ATOM 737 O O . LEU A 1 102 ? -14.537 12.184 9.900 1.00 94.88 102 LEU A O 1
ATOM 741 N N . ASN A 1 103 ? -12.879 10.892 10.696 1.00 96.19 103 ASN A N 1
ATOM 742 C CA . ASN A 1 103 ? -11.828 11.859 10.451 1.00 96.19 103 ASN A CA 1
ATOM 743 C C . ASN A 1 103 ? -11.679 12.065 8.927 1.00 96.19 103 ASN A C 1
ATOM 745 O O . ASN A 1 103 ? -11.385 11.102 8.209 1.00 96.19 103 ASN A O 1
ATOM 749 N N . PRO A 1 104 ? -11.842 13.297 8.404 1.00 96.62 104 PRO A N 1
ATOM 750 C CA . PRO A 1 104 ? -11.707 13.565 6.973 1.00 96.62 104 PRO A CA 1
ATOM 751 C C . PRO A 1 104 ? -10.341 13.160 6.406 1.00 96.62 104 PRO A C 1
ATOM 753 O O . PRO A 1 104 ? -10.246 12.695 5.269 1.00 96.62 104 PRO A O 1
ATOM 756 N N . GLU A 1 105 ? -9.277 13.294 7.200 1.00 95.94 105 GLU A N 1
ATOM 757 C CA . GLU A 1 105 ? -7.930 12.903 6.793 1.00 95.94 105 GLU A CA 1
ATOM 758 C C . GLU A 1 105 ? -7.808 11.378 6.678 1.00 95.94 105 GLU A C 1
ATOM 760 O O . GLU A 1 105 ? -7.242 10.885 5.699 1.00 95.94 105 GLU A O 1
ATOM 765 N N . TYR A 1 106 ? -8.409 10.626 7.606 1.00 95.88 106 TYR A N 1
ATOM 766 C CA . TYR A 1 106 ? -8.493 9.166 7.521 1.00 95.88 106 TYR A CA 1
ATOM 767 C C . TYR A 1 106 ? -9.251 8.728 6.270 1.00 95.88 106 TYR A C 1
ATOM 769 O O . TYR A 1 106 ? -8.712 7.977 5.458 1.00 95.88 106 TYR A O 1
ATOM 777 N N . ALA A 1 107 ? -10.454 9.269 6.058 1.00 95.94 107 ALA A N 1
ATOM 778 C CA . ALA A 1 107 ? -11.284 8.936 4.903 1.00 95.94 107 ALA A CA 1
ATOM 779 C C . ALA A 1 107 ? -10.558 9.208 3.573 1.00 95.94 107 ALA A C 1
ATOM 781 O O . ALA A 1 107 ? -10.505 8.333 2.710 1.00 95.94 107 ALA A O 1
ATOM 782 N N . SER A 1 108 ? -9.923 10.378 3.436 1.00 96.75 108 SER A N 1
ATOM 783 C CA . SER A 1 108 ? -9.145 10.717 2.234 1.00 96.75 108 SER A CA 1
ATOM 784 C C . SER A 1 108 ? -7.923 9.814 2.029 1.00 96.75 108 SER A C 1
ATOM 786 O O . SER A 1 108 ? -7.552 9.515 0.896 1.00 96.75 108 SER A O 1
ATOM 788 N N . THR A 1 109 ? -7.303 9.338 3.113 1.00 96.44 109 THR A N 1
ATOM 789 C CA . THR A 1 109 ? -6.144 8.439 3.040 1.00 96.44 109 THR A CA 1
ATOM 790 C C . THR A 1 109 ? -6.562 7.030 2.624 1.00 96.44 109 THR A C 1
ATOM 792 O O . THR A 1 109 ? -5.877 6.414 1.809 1.00 96.44 109 THR A O 1
ATOM 795 N N . VAL A 1 110 ? -7.709 6.541 3.107 1.00 95.75 110 VAL A N 1
ATOM 796 C CA . VAL A 1 110 ? -8.316 5.283 2.641 1.00 95.75 110 VAL A CA 1
ATOM 797 C C . VAL A 1 110 ? -8.702 5.373 1.163 1.00 95.75 110 VAL A C 1
ATOM 799 O O . VAL A 1 110 ? -8.430 4.449 0.399 1.00 95.75 110 VAL A O 1
ATOM 802 N N . GLU A 1 111 ? -9.292 6.487 0.727 1.00 96.62 111 GLU A N 1
ATOM 803 C CA . GLU A 1 111 ? -9.630 6.701 -0.685 1.00 96.62 111 GLU A CA 1
ATOM 804 C C . GLU A 1 111 ? -8.380 6.708 -1.575 1.00 96.62 111 GLU A C 1
ATOM 806 O O . GLU A 1 111 ? -8.352 6.028 -2.604 1.00 96.62 111 GLU A O 1
ATOM 811 N N . LEU A 1 112 ? -7.322 7.407 -1.152 1.00 96.75 112 LEU A N 1
ATOM 812 C CA . LEU A 1 112 ? -6.041 7.423 -1.856 1.00 96.75 112 LEU A CA 1
ATOM 813 C C . LEU A 1 112 ? -5.431 6.019 -1.949 1.00 96.75 112 LEU A C 1
ATOM 815 O O . LEU A 1 112 ? -5.007 5.615 -3.030 1.00 96.75 112 LEU A O 1
ATOM 819 N N . PHE A 1 113 ? -5.424 5.271 -0.842 1.00 95.81 113 PHE A N 1
ATOM 820 C CA . PHE A 1 113 ? -4.944 3.890 -0.801 1.00 95.81 113 PHE A CA 1
ATOM 821 C C . PHE A 1 113 ? -5.699 3.003 -1.801 1.00 95.81 113 PHE A C 1
ATOM 823 O O . PHE A 1 113 ? -5.074 2.314 -2.607 1.00 95.81 113 PHE A O 1
ATOM 830 N N . ASN A 1 114 ? -7.033 3.071 -1.806 1.00 95.44 114 ASN A N 1
ATOM 831 C CA . ASN A 1 114 ? -7.879 2.269 -2.691 1.00 95.44 114 ASN A CA 1
ATOM 832 C C . ASN A 1 114 ? -7.696 2.641 -4.169 1.00 95.44 114 ASN A C 1
ATOM 834 O O . ASN A 1 114 ? -7.541 1.762 -5.014 1.00 95.44 114 ASN A O 1
ATOM 838 N N . SER A 1 115 ? -7.679 3.935 -4.489 1.00 96.69 115 SER A N 1
ATOM 839 C CA . SER A 1 115 ? -7.478 4.425 -5.859 1.00 96.69 115 SER A CA 1
ATOM 840 C C . SER A 1 115 ? -6.108 4.020 -6.414 1.00 96.69 115 SER A C 1
ATOM 842 O O . SER A 1 115 ? -5.987 3.532 -7.543 1.00 96.69 115 SER A O 1
ATOM 844 N N . ALA A 1 116 ? -5.070 4.136 -5.584 1.00 97.06 116 ALA A N 1
ATOM 845 C CA . ALA A 1 116 ? -3.730 3.692 -5.928 1.00 97.06 116 ALA A CA 1
ATOM 846 C C . ALA A 1 116 ? -3.667 2.169 -6.129 1.00 97.06 116 ALA A C 1
ATOM 848 O O . ALA A 1 116 ? -3.079 1.708 -7.105 1.00 97.06 116 ALA A O 1
ATOM 849 N N . HIS A 1 117 ? -4.319 1.386 -5.263 1.00 95.31 117 HIS A N 1
ATOM 850 C CA . HIS A 1 117 ? -4.388 -0.070 -5.396 1.00 95.31 117 HIS A CA 1
ATOM 851 C C . HIS A 1 117 ? -5.052 -0.507 -6.712 1.00 95.31 117 HIS A C 1
ATOM 853 O O . HIS A 1 117 ? -4.550 -1.409 -7.386 1.00 95.31 117 HIS A O 1
ATOM 859 N N . ILE A 1 118 ? -6.149 0.149 -7.106 1.00 95.12 118 ILE A N 1
ATOM 860 C CA . ILE A 1 118 ? -6.826 -0.099 -8.388 1.00 95.12 118 ILE A CA 1
ATOM 861 C C . ILE A 1 118 ? -5.869 0.178 -9.549 1.00 95.12 118 ILE A C 1
ATOM 863 O O . ILE A 1 118 ? -5.656 -0.694 -10.388 1.00 95.12 118 ILE A O 1
ATOM 867 N N . THR A 1 119 ? -5.226 1.347 -9.549 1.00 95.81 119 THR A N 1
ATOM 868 C CA . THR A 1 119 ? -4.282 1.737 -10.608 1.00 95.81 119 THR A CA 1
ATOM 869 C C . THR A 1 119 ? -3.123 0.744 -10.725 1.00 95.81 119 THR A C 1
ATOM 871 O O . THR A 1 119 ? -2.719 0.379 -11.828 1.00 95.81 119 THR A O 1
ATOM 874 N N . LEU A 1 120 ? -2.594 0.266 -9.596 1.00 95.69 120 LEU A N 1
ATOM 875 C CA . LEU A 1 120 ? -1.519 -0.726 -9.580 1.00 95.69 120 LEU A CA 1
ATOM 876 C C . LEU A 1 120 ? -1.974 -2.070 -10.138 1.00 95.69 120 LEU A C 1
ATOM 878 O O . LEU A 1 120 ? -1.254 -2.652 -10.939 1.00 95.69 120 LEU A O 1
ATOM 882 N N . THR A 1 121 ? -3.180 -2.515 -9.791 1.00 94.31 121 THR A N 1
ATOM 883 C CA . THR A 1 121 ? -3.771 -3.744 -10.342 1.00 94.31 121 THR A CA 1
ATOM 884 C C . THR A 1 121 ? -3.965 -3.649 -11.860 1.00 94.31 121 THR A C 1
ATOM 886 O O . THR A 1 121 ? -3.790 -4.634 -12.572 1.00 94.31 121 THR A O 1
ATOM 889 N N . GLU A 1 122 ? -4.296 -2.464 -12.378 1.00 93.44 122 GLU A N 1
ATOM 890 C CA . GLU A 1 122 ? -4.429 -2.224 -13.820 1.00 93.44 122 GLU A CA 1
ATOM 891 C C . GLU A 1 122 ? -3.075 -2.169 -14.541 1.00 93.44 122 GLU A C 1
ATOM 893 O O . GLU A 1 122 ? -2.954 -2.648 -15.670 1.00 93.44 122 GLU A O 1
ATOM 898 N N . CYS A 1 123 ? -2.055 -1.582 -13.911 1.00 94.00 123 CYS A N 1
ATOM 899 C CA . CYS A 1 123 ? -0.758 -1.358 -14.549 1.00 94.00 123 CYS A CA 1
ATOM 900 C C . CYS A 1 123 ? 0.234 -2.519 -14.378 1.00 94.00 123 CYS A C 1
ATOM 902 O O . CYS A 1 123 ? 1.168 -2.632 -15.175 1.00 94.00 123 CYS A O 1
ATOM 904 N N . LEU A 1 124 ? 0.085 -3.340 -13.335 1.00 93.75 124 LEU A N 1
ATOM 905 C CA . LEU A 1 124 ? 1.062 -4.345 -12.911 1.00 93.75 124 LEU A CA 1
ATOM 906 C C . LEU A 1 124 ? 0.382 -5.716 -12.745 1.00 93.75 124 LEU A C 1
ATOM 908 O O . LEU A 1 124 ? -0.234 -5.975 -11.711 1.00 93.75 124 LEU A O 1
ATOM 912 N N . PRO A 1 125 ? 0.504 -6.623 -13.729 1.00 91.38 125 PRO A N 1
ATOM 913 C CA . PRO A 1 125 ? -0.056 -7.973 -13.652 1.00 91.38 125 PRO A CA 1
ATOM 914 C C . PRO A 1 125 ? 0.357 -8.790 -12.419 1.00 91.38 125 PRO A C 1
ATOM 916 O O . PRO A 1 125 ? -0.413 -9.646 -11.985 1.00 91.38 125 PRO A O 1
ATOM 919 N N . HIS A 1 126 ? 1.547 -8.552 -11.856 1.00 92.69 126 HIS A N 1
ATOM 920 C CA . HIS A 1 126 ? 2.015 -9.233 -10.643 1.00 92.69 126 HIS A CA 1
ATOM 921 C C . HIS A 1 126 ? 1.595 -8.532 -9.344 1.00 92.69 126 HIS A C 1
ATOM 923 O O . HIS A 1 126 ? 1.928 -9.013 -8.258 1.00 92.69 126 HIS A O 1
ATOM 929 N N . TRP A 1 127 ? 0.876 -7.406 -9.412 1.00 93.69 127 TRP A N 1
ATOM 930 C CA . TRP A 1 127 ? 0.346 -6.761 -8.216 1.00 93.69 127 TRP A CA 1
ATOM 931 C C . TRP A 1 127 ? -0.762 -7.623 -7.602 1.00 93.69 127 TRP A C 1
ATOM 933 O O . TRP A 1 127 ? -1.737 -7.955 -8.281 1.00 93.69 127 TRP A O 1
ATOM 943 N N . PRO A 1 128 ? -0.631 -8.029 -6.328 1.00 85.00 128 PRO A N 1
ATOM 944 C CA . PRO A 1 128 ? -1.587 -8.933 -5.724 1.00 85.00 128 PRO A CA 1
ATOM 945 C C . PRO A 1 128 ? -2.890 -8.208 -5.399 1.00 85.00 128 PRO A C 1
ATOM 947 O O . PRO A 1 128 ? -2.897 -7.102 -4.856 1.00 85.00 128 PRO A O 1
ATOM 950 N N . ILE A 1 129 ? -4.002 -8.898 -5.644 1.00 76.31 129 ILE A N 1
ATOM 951 C CA . ILE A 1 129 ? -5.304 -8.502 -5.115 1.00 76.31 129 ILE A CA 1
ATOM 952 C C . ILE A 1 129 ? -5.327 -8.914 -3.640 1.00 76.31 129 ILE A C 1
ATOM 954 O O . ILE A 1 129 ? -5.502 -10.090 -3.316 1.00 76.31 129 ILE A O 1
ATOM 958 N N . VAL A 1 130 ? -5.094 -7.953 -2.752 1.00 68.50 130 VAL A N 1
ATOM 959 C CA . VAL A 1 130 ? -5.186 -8.132 -1.298 1.00 68.50 130 VAL A CA 1
ATOM 960 C C . VAL A 1 130 ? -6.480 -7.483 -0.795 1.00 68.50 130 VAL A C 1
ATOM 962 O O . VAL A 1 130 ? -6.824 -6.390 -1.241 1.00 68.50 130 VAL A O 1
ATOM 965 N N . PHE A 1 131 ? -7.206 -8.176 0.089 1.00 52.81 131 PHE A N 1
ATOM 966 C CA . PHE A 1 131 ? -8.503 -7.756 0.641 1.00 52.81 131 PHE A CA 1
ATOM 967 C C . PHE A 1 131 ? -8.401 -7.468 2.138 1.00 52.81 131 PHE A C 1
ATOM 969 O O . PHE A 1 131 ? -7.717 -8.257 2.836 1.00 52.81 131 PHE A O 1
#

Foldseek 3Di:
DQVLVVVLLVPPPLSVQLVVCVVVVPQVSNVVSVLVSLQVSCVVCVVVLVVQLPPDVLSVLLSVLSVLQNVLSCCVPVPPADQAPDVVVCVVCVVVVHHGHGDPVNVVSVVSNVVSLVSNVVSHVPRDDRD

Secondary structure (DSSP, 8-state):
-HHHHHHHHHHSHHHHHHHHHHHHT-HHHHHHHHHHHHHHHHHHTHHHHHHHHTT-HHHHHHHHHHHHHHHHHHHHHSS-S-SBSSHHHHHHHHHTTPPP-B-HHHHHHHHHHHHHHHHHHHH-TTS----

Radius of gyration: 16.81 Å; chains: 1; bounding box: 43×34×43 Å

Organism: NCBI:txid131111